Protein AF-A0A2E5S5D7-F1 (afdb_monomer)

Nearest PDB structures (foldsee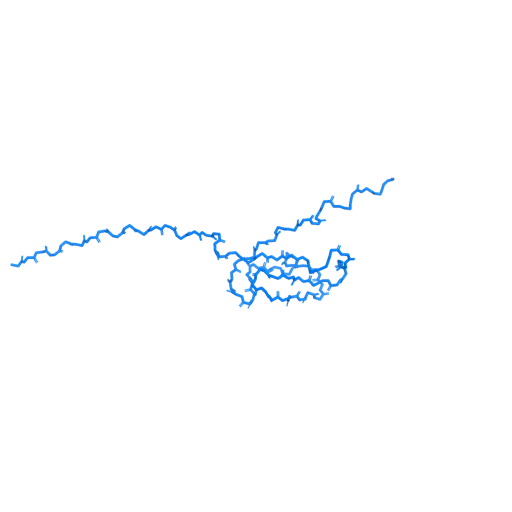k):
  1nr4-assembly1_B  TM=3.054E-01  e=5.665E+00  unclassified
  1nr4-assembly3_F  TM=3.078E-01  e=6.061E+00  unclassified

Sequence (80 aa):
MAKQRAKAVNVEKPDTRLYTCRWFYADHWDIESNHWTTSCENVHVFLEGGPEQNDYRFCPYCGNTIDSSDPHRDMWSSEE

Radius of gyration: 20.8 Å; Cα contacts (8 Å, |Δi|>4): 86; chains: 1; bounding box: 54×20×72 Å

pLDDT: mean 74.45, std 14.39, range [49.66, 91.62]

Mean predicted aligned error: 12.6 Å

Solvent-accessible surface area (backbone atoms only — not comparable to full-atom values): 5462 Å² total; per-residue (Å²): 137,86,82,84,79,85,79,86,76,86,78,78,79,75,73,69,79,79,45,50,31,42,41,44,68,67,47,95,88,49,76,87,64,31,42,32,33,34,73,80,81,46,77,46,72,44,95,70,64,50,56,77,80,66,70,54,58,49,36,92,86,80,66,23,35,54,38,76,75,66,88,69,87,80,78,84,87,81,88,129

Foldseek 3Di:
DDDDDDDDDDDDDDDLVVQEKEWEAPDPPCPVQQWIAIPVGDIDHDPDDHCVVVVNQADPPPRGGYDDPYPPPPPPPDDD

Secondary structure (DSSP, 8-state):
---PPPPPP--PPP-GGGGEEEEEES-SS-STT-EEEETTS-EEE-SSS-TTTTT--B-TTT-PEEE---S-TTS-----

Structure (mmCIF, N/CA/C/O backbone):
data_AF-A0A2E5S5D7-F1
#
_entry.id   AF-A0A2E5S5D7-F1
#
loop_
_atom_site.group_PDB
_atom_site.id
_atom_site.type_symbol
_atom_site.label_atom_id
_atom_site.label_alt_id
_atom_site.label_comp_id
_atom_site.label_asym_id
_atom_site.label_en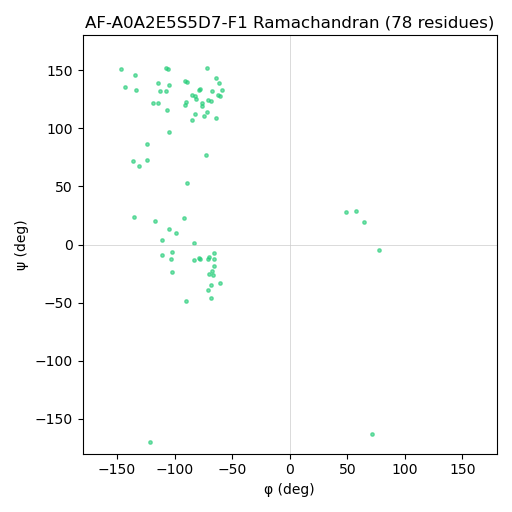tity_id
_atom_site.label_seq_id
_atom_site.pdbx_PDB_ins_code
_atom_site.Cartn_x
_atom_site.Cartn_y
_atom_site.Cartn_z
_atom_site.occupancy
_atom_site.B_iso_or_equiv
_atom_site.auth_seq_id
_atom_site.auth_comp_id
_atom_site.auth_asym_id
_atom_site.auth_atom_id
_atom_site.pdbx_PDB_model_num
ATOM 1 N N . MET A 1 1 ? -43.764 -6.502 40.148 1.00 53.88 1 MET A N 1
ATOM 2 C CA . MET A 1 1 ? -42.784 -6.929 39.124 1.00 53.88 1 MET A CA 1
ATOM 3 C C . MET A 1 1 ? -42.647 -5.811 38.091 1.00 53.88 1 MET A C 1
ATOM 5 O O . MET A 1 1 ? -43.545 -5.648 37.273 1.00 53.88 1 MET A O 1
ATOM 9 N N . ALA A 1 2 ? -41.612 -4.970 38.179 1.00 54.97 2 ALA A N 1
ATOM 10 C CA . ALA A 1 2 ? -41.413 -3.858 37.242 1.00 54.97 2 ALA A CA 1
ATOM 11 C C . ALA A 1 2 ? -40.753 -4.369 35.949 1.00 54.97 2 ALA A C 1
ATOM 13 O O . ALA A 1 2 ? -39.711 -5.015 36.000 1.00 54.97 2 ALA A O 1
ATOM 14 N N . LYS A 1 3 ? -41.374 -4.108 34.791 1.00 61.44 3 LYS A N 1
ATOM 15 C CA . LYS A 1 3 ? -40.826 -4.454 33.471 1.00 61.44 3 LYS A CA 1
ATOM 16 C C . LYS A 1 3 ? -39.826 -3.378 33.050 1.00 61.44 3 LYS A C 1
ATOM 18 O O . LYS A 1 3 ? -40.216 -2.240 32.796 1.00 61.44 3 LYS A O 1
ATOM 23 N N . GLN A 1 4 ? -38.551 -3.736 32.976 1.00 57.69 4 GLN A N 1
ATOM 24 C CA . GLN A 1 4 ? -37.490 -2.846 32.513 1.00 57.69 4 GLN A CA 1
ATOM 25 C C . GLN A 1 4 ? -37.564 -2.739 30.982 1.00 57.69 4 GLN A C 1
ATOM 27 O O . GLN A 1 4 ? -37.544 -3.747 30.279 1.00 57.69 4 GLN A O 1
ATOM 32 N N . ARG A 1 5 ? -37.726 -1.519 30.462 1.00 67.81 5 ARG A N 1
ATOM 33 C CA . ARG A 1 5 ? -37.760 -1.249 29.018 1.00 67.81 5 ARG A CA 1
ATOM 34 C C . ARG A 1 5 ? -36.334 -1.090 28.494 1.00 67.81 5 ARG A C 1
ATOM 36 O O . ARG A 1 5 ? -35.572 -0.296 29.040 1.00 67.81 5 ARG A O 1
ATOM 43 N N . ALA A 1 6 ? -35.994 -1.814 27.431 1.00 67.19 6 ALA A N 1
ATOM 44 C CA . ALA A 1 6 ? -34.735 -1.636 26.717 1.00 67.19 6 ALA A CA 1
ATOM 45 C C . ALA A 1 6 ? -34.711 -0.266 26.014 1.00 67.19 6 ALA A C 1
ATOM 47 O O . ALA A 1 6 ? -35.674 0.110 25.344 1.00 67.19 6 ALA A O 1
ATOM 48 N N . LYS A 1 7 ? -33.617 0.485 26.179 1.00 69.19 7 LYS A N 1
ATOM 49 C CA . LYS A 1 7 ? -33.336 1.707 25.414 1.00 69.19 7 LYS A CA 1
ATOM 50 C C . LYS A 1 7 ? -32.720 1.308 24.073 1.00 69.19 7 LYS A C 1
ATOM 52 O O . LYS A 1 7 ? -31.735 0.577 24.055 1.00 69.19 7 LYS A O 1
ATOM 57 N N . ALA A 1 8 ? -33.277 1.807 22.972 1.00 65.88 8 ALA A N 1
ATOM 58 C CA . ALA A 1 8 ? -32.642 1.714 21.663 1.00 65.88 8 ALA A CA 1
ATOM 59 C C . ALA A 1 8 ? -31.387 2.603 21.646 1.00 65.88 8 ALA A C 1
ATOM 61 O O . ALA A 1 8 ? -31.468 3.795 21.945 1.00 65.88 8 ALA A O 1
ATOM 62 N N . VAL A 1 9 ? -30.234 2.011 21.333 1.00 67.06 9 VAL A N 1
ATOM 63 C CA . VAL A 1 9 ? -28.989 2.734 21.051 1.00 67.06 9 VAL A CA 1
ATOM 64 C C . VAL A 1 9 ? -28.952 3.008 19.553 1.00 67.06 9 VAL A C 1
ATOM 66 O O . VAL A 1 9 ? -29.031 2.078 18.753 1.00 67.06 9 VAL A O 1
ATOM 69 N N . ASN A 1 10 ? -28.845 4.280 19.173 1.00 68.69 10 ASN A N 1
ATOM 70 C CA . ASN A 1 10 ? -28.538 4.659 17.798 1.00 68.69 10 ASN A CA 1
ATOM 71 C C . ASN A 1 10 ? -27.052 4.377 17.560 1.00 68.69 10 ASN A C 1
ATOM 73 O O . ASN A 1 10 ? -26.202 5.032 18.156 1.00 68.69 10 ASN A O 1
ATOM 77 N N . VAL A 1 11 ? -26.748 3.374 16.735 1.00 66.88 11 VAL A N 1
ATOM 78 C CA . VAL A 1 11 ? -25.379 3.093 16.290 1.00 66.88 11 VAL A CA 1
ATOM 79 C C . VAL A 1 11 ? -25.105 3.984 15.085 1.00 66.88 11 VAL A C 1
ATOM 81 O O . VAL A 1 11 ? -25.668 3.775 14.010 1.00 66.88 11 VAL A O 1
ATOM 84 N N . GLU A 1 12 ? -24.281 5.010 15.273 1.00 69.88 12 GLU A N 1
ATOM 85 C CA . GLU A 1 12 ? -23.777 5.827 14.172 1.00 69.88 12 GLU A CA 1
ATOM 86 C C . GLU A 1 12 ? -22.947 4.925 13.242 1.00 69.88 12 GLU A C 1
ATOM 88 O O . GLU A 1 12 ? -22.103 4.155 13.704 1.00 69.88 12 GLU A O 1
ATOM 93 N N . LYS A 1 13 ? -23.235 4.944 11.931 1.00 57.81 13 LYS A N 1
ATOM 94 C CA . LYS A 1 13 ? -22.480 4.142 10.956 1.00 57.81 13 LYS A CA 1
ATOM 95 C C . LYS A 1 13 ? -21.011 4.586 10.998 1.00 57.81 13 LYS A C 1
ATOM 97 O O . LYS A 1 13 ? -20.772 5.786 10.870 1.00 57.81 13 LYS A O 1
ATOM 102 N N . PRO A 1 14 ? -20.049 3.662 11.153 1.00 58.69 14 PRO A N 1
ATOM 103 C CA . PRO A 1 14 ? -18.640 4.028 11.196 1.00 58.69 14 PRO A CA 1
ATOM 104 C C . PRO A 1 14 ? -18.226 4.697 9.878 1.00 58.69 14 PRO A C 1
ATOM 106 O O . PRO A 1 14 ? -18.653 4.265 8.804 1.00 58.69 14 PRO A O 1
ATOM 109 N N . ASP A 1 15 ? -17.417 5.758 9.963 1.00 61.00 15 ASP A N 1
ATOM 110 C CA . ASP A 1 15 ? -16.847 6.421 8.788 1.00 61.00 15 ASP A CA 1
ATOM 111 C C . ASP A 1 15 ? -15.917 5.431 8.075 1.00 61.00 15 ASP A C 1
ATOM 113 O O . ASP A 1 15 ? -14.855 5.056 8.573 1.00 61.00 15 ASP A O 1
ATOM 117 N N . THR A 1 16 ? -16.353 4.953 6.911 1.00 57.19 16 THR A N 1
ATOM 118 C CA . THR A 1 16 ? -15.653 3.907 6.164 1.00 57.19 16 THR A C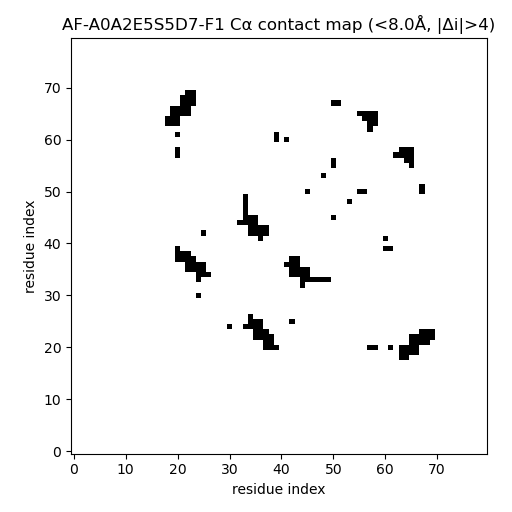A 1
ATOM 119 C C . THR A 1 16 ? -14.332 4.386 5.554 1.00 57.19 16 THR A C 1
ATOM 121 O O . THR A 1 16 ? -13.556 3.557 5.088 1.00 57.19 16 THR A O 1
ATOM 124 N N . ARG A 1 17 ? -14.045 5.698 5.562 1.00 56.38 17 ARG A N 1
ATOM 125 C CA . ARG A 1 17 ? -12.810 6.278 5.006 1.00 56.38 17 ARG A CA 1
ATOM 126 C C . ARG A 1 17 ? -11.606 6.097 5.931 1.00 56.38 17 ARG A C 1
ATOM 128 O O . ARG A 1 17 ? -10.478 6.289 5.498 1.00 56.38 17 ARG A O 1
ATOM 135 N N . LEU A 1 18 ? -11.827 5.702 7.187 1.00 61.56 18 LEU A N 1
ATOM 136 C CA . LEU A 1 18 ? -10.755 5.349 8.127 1.00 61.56 18 LEU A CA 1
ATOM 137 C C . LEU A 1 18 ? -10.191 3.935 7.905 1.00 61.56 18 LEU A C 1
ATOM 139 O O . LEU A 1 18 ? -9.157 3.596 8.475 1.00 61.56 18 LEU A O 1
ATOM 143 N N . TYR A 1 19 ? -10.848 3.112 7.084 1.00 78.94 19 TYR A N 1
ATOM 144 C CA . TYR A 1 19 ? -10.480 1.705 6.880 1.00 78.94 19 TYR A CA 1
ATOM 145 C C . TYR A 1 19 ? -9.779 1.449 5.548 1.00 78.94 19 TYR A C 1
ATOM 147 O O . TYR A 1 19 ? -9.638 0.298 5.141 1.00 78.94 19 TYR A O 1
ATOM 155 N N . THR A 1 20 ? -9.335 2.503 4.864 1.00 87.75 20 THR A N 1
ATOM 156 C CA . THR A 1 20 ? -8.582 2.388 3.616 1.00 87.75 20 THR A CA 1
ATOM 157 C C . THR A 1 20 ? -7.104 2.676 3.840 1.00 87.75 20 THR A C 1
ATOM 159 O O . THR A 1 20 ? -6.741 3.620 4.539 1.00 87.75 20 THR A O 1
ATOM 162 N N . CYS A 1 21 ? -6.241 1.871 3.234 1.00 89.44 21 CYS A N 1
ATOM 163 C CA . CYS A 1 21 ? -4.812 2.104 3.157 1.00 89.44 21 CYS A CA 1
ATOM 164 C C . CYS A 1 21 ? -4.479 2.520 1.730 1.00 89.44 21 CYS A C 1
ATOM 166 O O . CYS 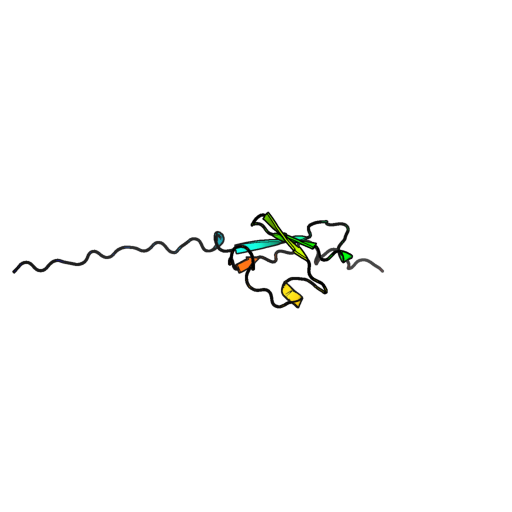A 1 21 ? -4.665 1.735 0.801 1.00 89.44 21 CYS A O 1
ATOM 168 N N . ARG A 1 22 ? -4.002 3.752 1.553 1.00 89.50 22 ARG A N 1
ATOM 169 C CA . ARG A 1 22 ? -3.618 4.243 0.229 1.00 89.50 22 ARG A CA 1
ATOM 170 C C . ARG A 1 22 ? -2.253 3.696 -0.149 1.00 89.50 22 ARG A C 1
ATOM 172 O O . ARG A 1 22 ? -1.336 3.748 0.669 1.00 89.50 22 ARG A O 1
ATOM 179 N N . TRP A 1 23 ? -2.141 3.185 -1.368 1.00 88.75 23 TRP A N 1
ATOM 180 C CA . TRP A 1 23 ? -0.896 2.680 -1.941 1.00 88.75 23 TRP A CA 1
ATOM 181 C C . TRP A 1 23 ? -0.482 3.590 -3.093 1.00 88.75 23 TRP A C 1
ATOM 183 O O . TRP A 1 23 ? -1.316 3.953 -3.917 1.00 88.75 23 TRP A O 1
ATOM 193 N N . PHE A 1 24 ? 0.784 3.990 -3.119 1.00 85.44 24 PHE A N 1
ATOM 194 C CA . PHE A 1 24 ? 1.337 4.893 -4.126 1.00 85.44 24 PHE A CA 1
ATOM 195 C C . PHE A 1 24 ? 2.795 4.534 -4.415 1.00 85.44 24 PHE A C 1
ATOM 197 O O . PHE A 1 24 ? 3.489 4.017 -3.539 1.00 85.44 24 PHE A O 1
ATOM 204 N N . TYR A 1 25 ? 3.267 4.802 -5.631 1.00 82.50 25 TYR A N 1
ATOM 205 C CA . TYR A 1 25 ? 4.666 4.579 -5.992 1.00 82.50 25 TYR A CA 1
ATOM 206 C C . TYR A 1 25 ? 5.601 5.383 -5.084 1.00 82.50 25 TYR A C 1
ATOM 208 O O . TYR A 1 25 ? 5.362 6.561 -4.812 1.00 82.50 25 TYR A O 1
ATOM 216 N N . ALA A 1 26 ? 6.646 4.723 -4.579 1.00 73.81 26 ALA A N 1
ATOM 217 C CA . ALA A 1 26 ? 7.631 5.356 -3.707 1.00 73.81 26 ALA A CA 1
ATOM 218 C C . ALA A 1 26 ? 8.472 6.398 -4.454 1.00 73.81 26 ALA A C 1
ATOM 220 O O . ALA A 1 26 ? 8.820 7.428 -3.882 1.00 73.81 26 ALA A O 1
ATOM 221 N N . ASP A 1 27 ? 8.762 6.131 -5.726 1.00 69.81 27 ASP A N 1
ATOM 222 C CA . ASP A 1 27 ? 9.480 7.036 -6.603 1.00 69.81 27 ASP A CA 1
ATOM 223 C C . ASP A 1 27 ? 8.755 7.134 -7.947 1.00 69.81 27 ASP A C 1
ATOM 225 O O . ASP A 1 27 ? 8.319 6.140 -8.522 1.00 69.81 27 ASP A O 1
ATOM 229 N N . HIS A 1 28 ? 8.583 8.364 -8.417 1.00 64.50 28 HIS A N 1
ATOM 230 C CA . HIS A 1 28 ? 7.799 8.699 -9.603 1.00 64.50 28 HIS A CA 1
ATOM 231 C C . HIS A 1 28 ? 8.620 8.511 -10.888 1.00 64.50 28 HIS A C 1
ATOM 233 O O . HIS A 1 28 ? 8.063 8.551 -11.981 1.00 64.50 28 HIS A O 1
ATOM 239 N N . TRP A 1 29 ? 9.942 8.357 -10.754 1.00 62.22 29 TRP A N 1
ATOM 240 C CA . TRP A 1 29 ? 10.898 8.236 -11.852 1.00 62.22 29 TRP A CA 1
ATOM 241 C C . TRP A 1 29 ? 11.364 6.799 -12.076 1.00 62.22 29 TRP A C 1
ATOM 243 O O . TRP A 1 29 ? 11.965 6.522 -13.110 1.00 62.22 29 TRP A O 1
ATOM 253 N N . ASP A 1 30 ? 11.075 5.894 -11.140 1.00 61.78 30 ASP A N 1
ATOM 254 C CA . ASP A 1 30 ? 11.490 4.495 -11.197 1.00 61.78 30 ASP A CA 1
ATOM 255 C C . ASP A 1 30 ? 10.278 3.557 -11.091 1.00 61.78 30 ASP A C 1
ATOM 257 O O . ASP A 1 30 ? 10.009 2.911 -10.077 1.00 61.78 30 ASP A O 1
ATOM 261 N N . ILE A 1 31 ? 9.509 3.514 -12.180 1.00 60.38 31 ILE A N 1
ATOM 262 C CA . ILE A 1 31 ? 8.373 2.595 -12.349 1.00 60.38 31 ILE A CA 1
ATOM 263 C C . ILE A 1 31 ? 8.854 1.139 -12.420 1.00 60.38 31 ILE A C 1
ATOM 265 O O . ILE A 1 31 ? 8.115 0.234 -12.036 1.00 60.38 31 ILE A O 1
ATOM 269 N N . GLU A 1 32 ? 10.094 0.900 -12.860 1.00 65.25 32 GLU A N 1
ATOM 270 C CA . GLU A 1 32 ? 10.676 -0.447 -12.941 1.00 65.25 32 GLU A CA 1
ATOM 271 C C . GLU A 1 32 ? 10.970 -1.035 -11.558 1.00 65.25 32 GLU A C 1
ATOM 273 O O . GLU A 1 32 ? 10.955 -2.251 -11.367 1.00 65.25 32 GLU A O 1
ATOM 278 N N . SER A 1 33 ? 11.179 -0.171 -10.568 1.00 66.94 33 SER A N 1
ATOM 279 C CA . SER A 1 33 ? 11.490 -0.557 -9.200 1.00 66.94 33 SER A CA 1
ATOM 280 C C . SER A 1 33 ? 10.360 -1.304 -8.475 1.00 66.94 33 SER A C 1
ATOM 282 O O . SER A 1 33 ? 10.635 -1.936 -7.459 1.00 66.94 33 SER A O 1
ATOM 284 N N . ASN A 1 34 ? 9.098 -1.241 -8.928 1.00 78.00 34 ASN A N 1
ATOM 285 C CA . ASN A 1 34 ? 7.945 -1.898 -8.277 1.00 78.00 34 ASN A CA 1
ATOM 286 C C . ASN A 1 34 ? 7.835 -1.647 -6.750 1.00 78.00 34 ASN A C 1
ATOM 288 O O . ASN A 1 34 ? 7.299 -2.478 -6.007 1.00 78.00 34 ASN A O 1
ATOM 292 N N . HIS A 1 35 ? 8.335 -0.504 -6.267 1.00 86.62 35 HIS A N 1
ATOM 293 C CA . HIS A 1 35 ? 8.281 -0.109 -4.859 1.00 86.62 35 HIS A CA 1
ATOM 294 C C . HIS A 1 35 ? 7.015 0.714 -4.586 1.00 86.62 35 HIS A C 1
ATOM 296 O O . HIS A 1 35 ? 6.822 1.799 -5.138 1.00 86.62 35 HIS A O 1
ATOM 302 N N . TRP A 1 36 ? 6.178 0.220 -3.678 1.00 86.19 36 TRP A N 1
ATOM 303 C CA . TRP A 1 36 ? 4.922 0.838 -3.267 1.00 86.19 36 TRP A CA 1
ATOM 304 C C . TRP A 1 36 ? 4.999 1.272 -1.811 1.00 86.19 36 TRP A C 1
ATOM 306 O O . TRP A 1 36 ? 5.197 0.458 -0.909 1.00 86.19 36 TRP A O 1
ATOM 316 N N . THR A 1 37 ? 4.790 2.556 -1.568 1.00 88.69 37 THR A N 1
ATOM 317 C CA . THR A 1 37 ? 4.619 3.098 -0.225 1.00 88.69 37 THR A CA 1
ATOM 318 C C . THR A 1 37 ? 3.146 3.051 0.158 1.00 88.69 37 THR A C 1
ATOM 320 O O . THR A 1 37 ? 2.250 3.318 -0.644 1.00 88.69 37 THR A O 1
ATOM 323 N N . THR A 1 38 ? 2.890 2.702 1.413 1.00 89.69 38 THR A N 1
ATOM 324 C CA . THR A 1 38 ? 1.545 2.628 1.983 1.00 89.69 38 THR A CA 1
ATOM 325 C C . THR A 1 38 ? 1.295 3.786 2.945 1.00 89.69 38 THR A C 1
ATOM 327 O O . THR A 1 38 ? 2.206 4.265 3.618 1.00 89.69 38 THR A O 1
ATOM 330 N N . SER A 1 39 ? 0.039 4.209 3.094 1.00 90.12 39 SER A N 1
ATOM 331 C CA . SER A 1 39 ? -0.341 5.237 4.076 1.00 90.12 39 SER A CA 1
ATOM 332 C C . SER A 1 39 ? -0.149 4.801 5.533 1.00 90.12 39 SER A C 1
ATOM 334 O O . SER A 1 39 ? -0.239 5.633 6.427 1.00 90.12 39 SER A O 1
ATOM 336 N N . CYS A 1 40 ? 0.088 3.507 5.781 1.00 90.88 40 CYS A N 1
ATOM 337 C CA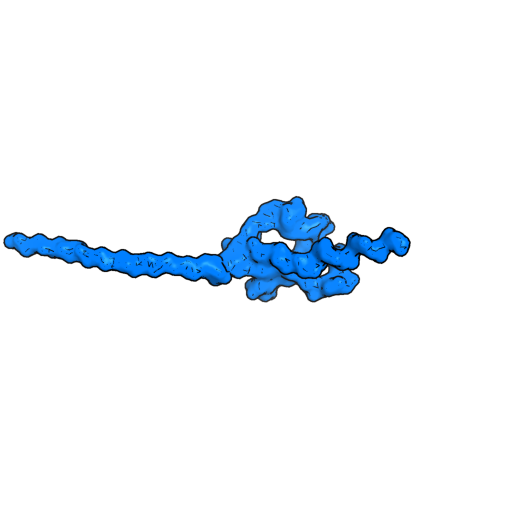 . CYS A 1 40 ? 0.504 2.979 7.080 1.00 90.88 40 CYS A CA 1
ATOM 338 C C . CYS A 1 40 ? 2.032 2.899 7.230 1.00 90.88 40 CYS A C 1
ATOM 340 O O . CYS A 1 40 ? 2.521 2.083 8.006 1.00 90.88 40 CYS A O 1
ATO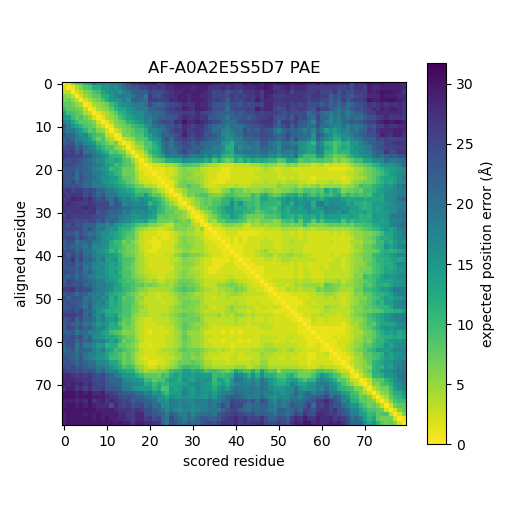M 342 N N . GLU A 1 41 ? 2.774 3.697 6.456 1.00 90.56 41 GLU A N 1
ATOM 343 C CA . GLU A 1 41 ? 4.221 3.924 6.599 1.00 90.56 41 GLU A CA 1
ATOM 344 C C . GLU A 1 41 ? 5.092 2.678 6.361 1.00 90.56 41 GLU A C 1
ATOM 346 O O . GLU A 1 41 ? 6.255 2.629 6.751 1.00 90.56 41 GLU A O 1
ATOM 351 N N . ASN A 1 42 ? 4.543 1.668 5.684 1.00 91.62 42 ASN A N 1
ATOM 352 C CA . ASN A 1 42 ? 5.278 0.483 5.248 1.00 91.62 42 ASN A CA 1
ATOM 353 C C . ASN A 1 42 ? 5.535 0.537 3.738 1.00 91.62 42 ASN A C 1
ATOM 355 O O . ASN A 1 42 ? 4.727 1.093 2.989 1.00 91.62 42 ASN A O 1
ATOM 359 N N . VAL A 1 43 ? 6.630 -0.084 3.298 1.00 90.31 43 VAL A N 1
ATOM 360 C CA . VAL A 1 43 ? 6.978 -0.243 1.880 1.00 90.31 43 VAL A CA 1
ATOM 361 C C . VAL A 1 43 ? 6.762 -1.696 1.472 1.00 90.31 43 VAL A C 1
ATOM 363 O O . VAL A 1 43 ? 7.210 -2.615 2.162 1.00 90.31 43 VAL A O 1
ATOM 366 N N . HIS A 1 44 ? 6.081 -1.892 0.347 1.00 89.31 44 HIS A N 1
ATOM 367 C CA . HIS A 1 44 ? 5.880 -3.181 -0.297 1.00 89.31 44 HIS A CA 1
ATOM 368 C C . HIS A 1 44 ? 6.595 -3.202 -1.644 1.00 89.31 44 HIS A C 1
ATOM 370 O O . HIS A 1 44 ? 6.533 -2.229 -2.389 1.00 89.31 44 HIS A O 1
ATOM 376 N N . VAL A 1 45 ? 7.246 -4.315 -1.969 1.00 89.50 45 VAL A N 1
ATOM 377 C CA . VAL A 1 45 ? 7.908 -4.503 -3.264 1.00 89.50 45 VAL A CA 1
ATOM 378 C C . VAL A 1 45 ? 7.255 -5.683 -3.954 1.00 89.50 45 VAL A C 1
ATOM 380 O O . VAL A 1 45 ? 7.231 -6.782 -3.398 1.00 89.50 45 VAL A O 1
ATOM 383 N N . PHE A 1 46 ? 6.719 -5.452 -5.148 1.00 85.38 46 PHE A N 1
ATOM 384 C CA . PHE A 1 46 ? 6.223 -6.531 -5.996 1.00 85.38 46 PHE A CA 1
ATOM 385 C C . PHE A 1 46 ? 7.342 -7.012 -6.918 1.00 85.38 46 PHE A C 1
ATOM 387 O O . PHE A 1 46 ? 8.127 -6.218 -7.427 1.00 85.38 46 PHE A O 1
ATOM 394 N N . LEU A 1 47 ? 7.425 -8.326 -7.133 1.00 84.25 47 LEU A N 1
ATOM 395 C CA . LEU A 1 47 ? 8.381 -8.888 -8.092 1.00 84.25 47 LEU A CA 1
ATOM 396 C C . LEU A 1 47 ? 7.961 -8.573 -9.532 1.00 84.25 47 LEU A C 1
ATOM 398 O O . LEU A 1 47 ? 8.807 -8.245 -10.356 1.00 84.25 47 LEU A O 1
ATOM 402 N N . GLU A 1 48 ? 6.657 -8.631 -9.808 1.00 82.62 48 GLU A N 1
ATOM 403 C CA . GLU A 1 48 ? 6.061 -8.294 -11.099 1.00 82.62 48 GLU A CA 1
ATOM 404 C C . GLU A 1 48 ? 4.712 -7.588 -10.882 1.00 82.62 48 GLU A C 1
ATOM 406 O O . GLU A 1 48 ? 3.891 -8.022 -10.067 1.00 82.62 48 GLU A O 1
ATOM 411 N N . GLY A 1 49 ? 4.468 -6.506 -11.627 1.00 82.62 49 GLY A N 1
ATOM 412 C CA . GLY A 1 49 ? 3.215 -5.747 -11.586 1.00 82.62 49 GLY A CA 1
ATOM 413 C C . GLY A 1 49 ? 2.997 -4.931 -10.303 1.00 82.62 49 GLY A C 1
ATOM 414 O O . GLY A 1 49 ? 3.921 -4.640 -9.550 1.00 82.62 49 GLY A O 1
ATOM 415 N N . GLY A 1 50 ? 1.745 -4.528 -10.074 1.00 84.00 50 GLY A N 1
ATOM 416 C CA . GLY A 1 50 ? 1.309 -3.759 -8.909 1.00 84.00 50 GLY A CA 1
ATOM 417 C C . GLY A 1 50 ? 0.219 -4.474 -8.099 1.00 84.00 50 GLY A C 1
ATOM 418 O O . GLY A 1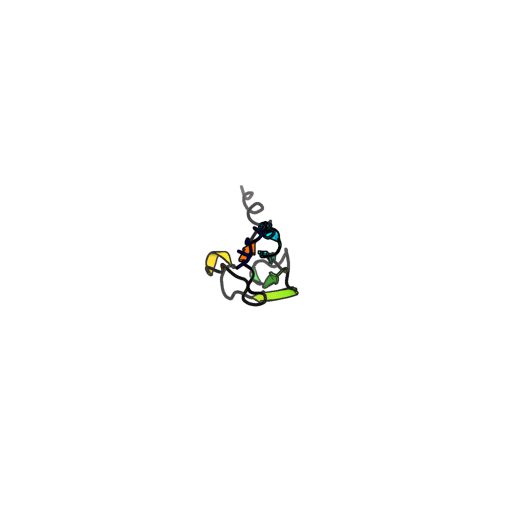 50 ? -0.087 -5.644 -8.356 1.00 84.00 50 GLY A O 1
ATOM 419 N N . PRO A 1 51 ? -0.401 -3.784 -7.126 1.00 86.56 51 PRO A N 1
ATOM 420 C CA . PRO A 1 51 ? -1.418 -4.368 -6.256 1.00 86.56 51 PRO A CA 1
ATO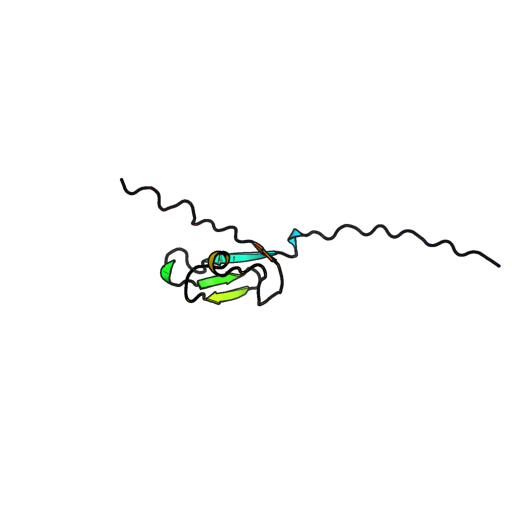M 421 C C . PRO A 1 51 ? -2.643 -4.877 -7.032 1.00 86.56 51 PRO A C 1
ATOM 423 O O . PRO A 1 51 ? -3.200 -5.906 -6.657 1.00 86.56 51 PRO A O 1
ATOM 426 N N . GLU A 1 52 ? -3.028 -4.227 -8.137 1.00 84.00 52 GLU A N 1
ATOM 427 C CA . GLU A 1 52 ? -4.132 -4.690 -8.992 1.00 84.00 52 GLU A CA 1
ATOM 428 C C . GLU A 1 52 ? -3.791 -5.998 -9.721 1.00 84.00 52 GLU A C 1
ATOM 430 O O . GLU A 1 52 ? -4.586 -6.934 -9.692 1.00 84.00 52 GLU A O 1
ATOM 435 N N . GLN A 1 53 ? -2.598 -6.107 -10.321 1.00 84.88 53 GLN A N 1
ATOM 436 C CA . GLN A 1 53 ? -2.168 -7.326 -11.024 1.00 84.88 53 GLN A CA 1
ATOM 437 C C . GLN A 1 53 ? -1.939 -8.522 -10.090 1.00 84.88 53 GLN A C 1
ATOM 439 O O . GLN A 1 53 ? -1.986 -9.663 -10.541 1.00 84.88 53 GLN A O 1
ATOM 444 N N . ASN A 1 54 ? -1.693 -8.269 -8.803 1.00 86.62 54 ASN A N 1
ATOM 445 C CA . ASN A 1 54 ? -1.465 -9.300 -7.790 1.00 86.62 54 ASN A CA 1
ATOM 446 C C . ASN A 1 54 ? -2.725 -9.607 -6.947 1.00 86.62 54 ASN A C 1
ATOM 448 O O . ASN A 1 54 ? -2.622 -10.309 -5.941 1.00 86.62 54 ASN A O 1
ATOM 452 N N . ASP A 1 55 ? -3.905 -9.088 -7.320 1.00 88.31 55 ASP A N 1
ATOM 453 C CA . ASP A 1 55 ? -5.183 -9.285 -6.609 1.00 88.31 55 ASP A CA 1
ATOM 454 C C . ASP A 1 55 ? -5.175 -8.831 -5.130 1.00 88.31 55 ASP A C 1
ATOM 456 O O . ASP A 1 55 ? -5.927 -9.331 -4.281 1.00 88.31 55 ASP A O 1
ATOM 460 N N . TYR A 1 56 ? -4.349 -7.840 -4.791 1.00 89.06 56 TYR A N 1
ATOM 461 C CA . TYR A 1 56 ? -4.296 -7.293 -3.439 1.00 89.06 56 TYR A CA 1
ATOM 462 C C . TYR A 1 56 ? -5.551 -6.459 -3.149 1.00 89.06 56 TYR A C 1
ATOM 464 O O . TYR A 1 56 ? -5.767 -5.390 -3.712 1.00 89.06 56 TYR A O 1
ATOM 472 N N . ARG A 1 57 ? -6.375 -6.932 -2.206 1.00 88.50 57 ARG A N 1
ATOM 473 C CA . ARG A 1 57 ? -7.582 -6.217 -1.733 1.00 88.50 57 ARG A CA 1
ATOM 474 C C . ARG A 1 57 ? -7.392 -5.522 -0.388 1.00 88.50 57 ARG A C 1
ATOM 476 O O . ARG A 1 57 ? -8.110 -4.573 -0.071 1.00 88.50 57 ARG A O 1
ATOM 483 N N . PHE A 1 58 ? -6.436 -5.999 0.404 1.00 91.25 58 PHE A N 1
ATOM 484 C CA . PHE A 1 58 ? -6.157 -5.531 1.757 1.00 91.25 58 PHE A CA 1
ATOM 485 C C . PHE A 1 58 ? -4.658 -5.328 1.943 1.00 91.25 58 PHE A C 1
ATOM 487 O O . PHE A 1 58 ? -3.845 -6.077 1.404 1.00 91.25 58 PHE A O 1
ATOM 494 N N . CYS A 1 59 ? -4.295 -4.331 2.740 1.00 91.06 59 CYS A N 1
ATOM 495 C CA . CYS A 1 59 ? -2.921 -4.081 3.125 1.00 91.06 59 CYS A CA 1
ATOM 496 C C . CYS A 1 59 ? -2.449 -5.174 4.105 1.00 91.06 59 CYS A C 1
ATOM 498 O O . CYS A 1 59 ? -3.064 -5.324 5.164 1.00 91.06 59 CYS A O 1
ATOM 500 N N . PRO A 1 60 ? -1.351 -5.903 3.826 1.00 90.88 60 PRO A N 1
ATOM 501 C CA . PRO A 1 60 ? -0.862 -6.963 4.706 1.00 90.88 60 PRO A CA 1
ATOM 502 C C . PRO A 1 60 ? -0.258 -6.421 6.012 1.00 90.88 60 PRO A C 1
ATOM 504 O O . PRO A 1 60 ? -0.030 -7.191 6.939 1.00 90.88 60 PRO A O 1
ATOM 507 N N . TYR A 1 61 ? -0.010 -5.109 6.100 1.00 91.62 61 TYR A N 1
ATOM 508 C CA . TYR A 1 61 ? 0.591 -4.466 7.270 1.00 91.62 61 TYR A CA 1
ATOM 509 C C . TYR A 1 61 ? -0.456 -3.990 8.282 1.00 91.62 61 TYR A C 1
ATOM 511 O O . TYR A 1 61 ? -0.336 -4.266 9.472 1.00 91.62 61 TYR A O 1
ATOM 519 N N . CYS A 1 62 ? -1.493 -3.283 7.823 1.00 90.38 62 CYS A N 1
ATOM 520 C CA . CYS A 1 62 ? -2.509 -2.695 8.703 1.00 90.38 62 CYS A CA 1
ATOM 521 C C . CYS A 1 62 ? -3.892 -3.357 8.601 1.00 90.38 62 CYS A C 1
ATOM 523 O O . CYS A 1 62 ? -4.768 -3.046 9.402 1.00 90.38 62 CYS A O 1
ATOM 525 N N . GLY A 1 63 ? -4.111 -4.253 7.631 1.00 88.88 63 GLY A N 1
ATOM 526 C CA . GLY A 1 63 ? -5.380 -4.966 7.431 1.00 88.88 63 GLY A CA 1
ATOM 527 C C . GLY A 1 63 ? -6.494 -4.150 6.761 1.00 88.88 63 GLY A C 1
ATOM 528 O O . GLY A 1 63 ? -7.552 -4.695 6.455 1.00 88.88 63 GLY A O 1
ATOM 529 N N . ASN A 1 64 ? -6.265 -2.863 6.503 1.00 90.50 64 ASN A N 1
ATOM 530 C CA . ASN A 1 64 ? -7.217 -1.975 5.837 1.00 90.50 64 ASN A CA 1
ATOM 531 C C . ASN A 1 64 ? -7.346 -2.291 4.337 1.00 90.50 64 ASN A C 1
ATOM 533 O O . ASN A 1 64 ? -6.395 -2.761 3.712 1.00 90.50 64 ASN A O 1
ATOM 537 N N . THR A 1 65 ? -8.503 -2.002 3.738 1.00 91.00 65 THR A N 1
ATOM 538 C CA . THR A 1 65 ? -8.729 -2.171 2.289 1.00 91.00 65 THR A CA 1
ATOM 539 C C . THR A 1 65 ? -7.829 -1.246 1.483 1.00 91.00 65 THR A C 1
ATOM 541 O O . THR A 1 65 ? -7.604 -0.112 1.895 1.00 91.00 65 THR A O 1
ATOM 544 N N . ILE A 1 66 ? -7.323 -1.686 0.336 1.00 89.62 66 ILE A N 1
ATOM 545 C CA . ILE A 1 66 ? -6.425 -0.853 -0.474 1.00 89.62 66 ILE A CA 1
ATOM 546 C C . ILE 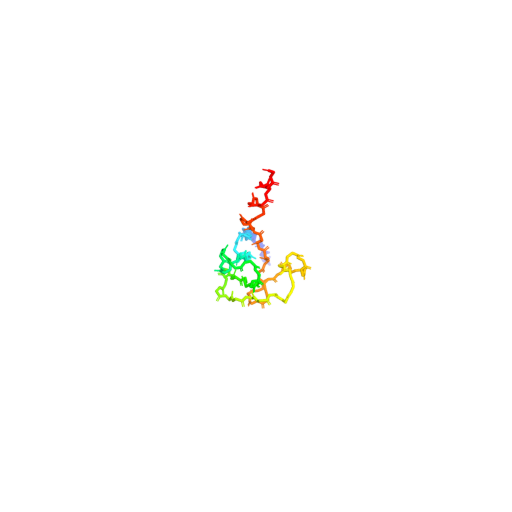A 1 66 ? -7.219 0.204 -1.255 1.00 89.62 66 ILE A C 1
ATOM 548 O O . ILE A 1 66 ? -8.239 -0.107 -1.863 1.00 89.62 66 ILE A O 1
ATOM 552 N N . ASP A 1 67 ? -6.732 1.446 -1.229 1.00 86.62 67 ASP A N 1
ATOM 553 C CA . ASP A 1 67 ? -7.147 2.547 -2.108 1.00 86.62 67 ASP A CA 1
ATOM 554 C C . ASP A 1 67 ? -6.040 2.757 -3.151 1.00 86.62 67 ASP A C 1
ATOM 556 O O . ASP A 1 67 ? -5.012 3.378 -2.866 1.00 86.62 67 ASP A O 1
ATOM 560 N N . SER A 1 68 ? -6.219 2.170 -4.336 1.00 65.81 68 SER A N 1
ATOM 561 C CA . SER A 1 68 ? -5.293 2.238 -5.474 1.00 65.81 68 SER A CA 1
ATOM 562 C C . SER A 1 68 ? -5.606 3.439 -6.370 1.00 65.81 68 SER A C 1
ATOM 564 O O . SER A 1 68 ? -5.813 3.305 -7.575 1.00 65.81 68 SER A O 1
ATOM 566 N N . SER A 1 69 ? -5.681 4.639 -5.788 1.00 58.94 69 SER A N 1
ATOM 567 C CA . SER A 1 69 ? -5.762 5.876 -6.567 1.00 58.94 69 SER A CA 1
ATOM 568 C C . SER A 1 69 ? -4.396 6.150 -7.208 1.00 58.94 69 SER A C 1
ATOM 570 O O . SER A 1 69 ? -3.616 6.944 -6.682 1.00 58.94 69 SER A O 1
ATOM 572 N N . ASP A 1 70 ? -4.078 5.434 -8.285 1.00 55.88 70 ASP A N 1
ATOM 573 C CA . ASP A 1 70 ? -2.835 5.598 -9.033 1.00 55.88 70 ASP A CA 1
ATOM 574 C C . ASP A 1 70 ? -2.895 6.867 -9.907 1.00 55.88 70 ASP A C 1
ATOM 576 O O . ASP A 1 70 ? -3.770 6.966 -10.770 1.00 55.88 70 ASP A O 1
ATOM 580 N N . PRO A 1 71 ? -2.011 7.861 -9.704 1.00 53.00 71 PRO A N 1
ATOM 581 C CA . PRO A 1 71 ? -1.982 9.072 -10.520 1.00 53.00 71 PRO A CA 1
ATOM 582 C C . PRO A 1 71 ? -1.206 8.911 -11.842 1.00 53.00 71 PRO A C 1
ATOM 584 O O . PRO A 1 71 ? -1.062 9.897 -12.561 1.00 53.00 71 PRO A O 1
ATOM 587 N N . HIS A 1 72 ? -0.665 7.729 -12.166 1.00 51.91 72 HIS A N 1
ATOM 588 C CA . HIS A 1 72 ? 0.268 7.543 -13.283 1.00 51.91 72 HIS A CA 1
ATOM 589 C C . HIS A 1 72 ? -0.374 6.915 -14.539 1.00 51.91 72 HIS A C 1
ATOM 591 O O . HIS A 1 72 ? 0.247 6.867 -15.604 1.00 51.91 72 HIS A O 1
ATOM 597 N N . ARG A 1 73 ? -1.641 6.484 -14.487 1.00 50.56 73 ARG A N 1
ATOM 598 C CA . ARG A 1 73 ? -2.317 5.850 -15.639 1.00 50.56 73 ARG A CA 1
ATOM 599 C C . ARG A 1 73 ? -2.541 6.763 -16.861 1.00 50.56 73 ARG A C 1
ATOM 601 O O . ARG A 1 73 ? -2.956 6.262 -17.902 1.00 50.56 73 ARG A O 1
ATOM 608 N N . ASP A 1 74 ? -2.262 8.064 -16.764 1.00 51.47 74 ASP A N 1
ATOM 609 C CA . ASP A 1 74 ? -2.629 9.056 -17.789 1.00 51.47 74 ASP A CA 1
ATOM 610 C C . ASP A 1 74 ? -1.447 9.667 -18.573 1.00 51.47 74 ASP A C 1
ATOM 612 O O . ASP A 1 74 ? -1.671 10.547 -19.403 1.00 51.47 74 ASP A O 1
ATOM 616 N N . MET A 1 75 ? -0.192 9.237 -18.360 1.00 49.66 75 MET A N 1
ATOM 617 C CA . MET A 1 75 ? 0.980 9.968 -18.890 1.00 49.66 75 MET A CA 1
ATOM 618 C C . MET A 1 75 ? 1.859 9.233 -19.918 1.00 49.66 75 MET A C 1
ATOM 620 O O . MET A 1 75 ? 2.986 9.655 -20.162 1.00 49.66 75 MET A O 1
ATOM 624 N N . TRP A 1 76 ? 1.345 8.192 -20.584 1.00 58.00 76 TRP A N 1
ATOM 625 C CA . TRP A 1 76 ? 1.989 7.612 -21.777 1.00 58.00 76 TRP A CA 1
ATOM 626 C C . TRP A 1 76 ? 0.967 7.310 -22.883 1.00 58.00 76 TRP A C 1
ATOM 628 O O . TRP A 1 76 ? 0.595 6.169 -23.144 1.00 58.00 76 TRP A O 1
ATOM 638 N N . SER A 1 77 ? 0.448 8.358 -23.522 1.00 52.59 77 SER A N 1
ATOM 639 C CA . SER A 1 77 ? -0.342 8.249 -24.764 1.00 52.59 77 SER A CA 1
ATOM 640 C C . SER A 1 77 ? 0.066 9.282 -25.819 1.00 52.59 77 SER A C 1
ATOM 642 O O . SER A 1 77 ? -0.718 9.587 -26.709 1.00 52.59 77 SER A O 1
ATOM 644 N N . SER A 1 78 ? 1.296 9.795 -25.749 1.00 57.31 78 SER A N 1
ATOM 645 C CA . SER A 1 78 ? 1.804 10.770 -26.721 1.00 57.31 78 SER A CA 1
ATOM 646 C C . SER A 1 78 ? 3.176 10.363 -27.252 1.00 57.31 78 SER A C 1
ATOM 648 O O . SER A 1 78 ? 4.172 11.024 -26.980 1.00 57.31 78 SER A O 1
ATOM 650 N N . GLU A 1 79 ? 3.216 9.277 -28.017 1.00 55.50 79 GLU A N 1
ATOM 651 C CA . GLU A 1 79 ? 4.243 9.080 -29.043 1.00 55.50 79 GLU A CA 1
ATOM 652 C C . GLU A 1 79 ? 3.529 8.838 -30.383 1.00 55.50 79 GLU A C 1
ATOM 654 O O . GLU A 1 79 ? 3.252 7.699 -30.756 1.00 55.50 79 GLU A O 1
ATOM 659 N N . GLU A 1 80 ? 3.198 9.935 -31.073 1.00 55.06 80 GLU A N 1
ATOM 660 C CA . GLU A 1 80 ? 3.055 9.997 -32.538 1.00 55.06 80 GLU A CA 1
ATOM 661 C C . GLU A 1 80 ? 4.054 11.020 -33.088 1.00 55.06 80 GLU A C 1
ATOM 663 O O . GLU A 1 80 ? 4.162 12.119 -32.489 1.00 55.06 80 GLU A O 1
#